Protein AF-A0A2M7RM07-F1 (afdb_monomer)

Radius of gyration: 20.39 Å; Cα contacts (8 Å, |Δi|>4): 46; chains: 1; bounding box: 45×27×73 Å

Nearest PDB structures (foldseek):
  5ffc-assembly1_A  TM=8.623E-01  e=5.004E+00  Synechocystis sp. PCC 6803
  5ffb-assembly1_A  TM=6.597E-01  e=2.688E+00  Synechocystis sp. PCC 6803
  4wpe-assembly1_A-2  TM=6.419E-01  e=7.266E+00  Saccharomyces cerevisiae S288C

Structure (mmCIF, N/CA/C/O backbone):
data_AF-A0A2M7RM07-F1
#
_entry.id   AF-A0A2M7RM07-F1
#
loop_
_atom_site.group_PDB
_atom_site.id
_atom_site.type_symbol
_atom_site.label_atom_id
_atom_site.label_alt_id
_atom_site.label_comp_id
_atom_site.label_asym_id
_atom_site.label_entity_id
_atom_site.label_seq_id
_atom_site.pdbx_PDB_ins_code
_atom_site.Cartn_x
_atom_site.Cartn_y
_atom_site.Cartn_z
_atom_site.occupancy
_atom_site.B_iso_or_equiv
_atom_site.auth_seq_id
_atom_site.auth_comp_id
_atom_site.auth_asym_id
_atom_site.auth_atom_id
_atom_site.pdbx_PDB_model_num
ATOM 1 N N . MET A 1 1 ? -2.361 8.460 44.966 1.00 47.41 1 MET A N 1
ATOM 2 C CA . MET A 1 1 ? -2.393 9.178 43.670 1.00 47.41 1 MET A CA 1
ATOM 3 C C . MET A 1 1 ? -3.423 8.513 42.771 1.00 47.41 1 MET A C 1
ATOM 5 O O . MET A 1 1 ? -3.280 7.325 42.515 1.00 47.41 1 MET A O 1
ATOM 9 N N . LYS A 1 2 ? -4.464 9.231 42.325 1.00 47.38 2 LYS A N 1
ATOM 10 C CA . LYS A 1 2 ? -5.355 8.727 41.267 1.00 47.38 2 LYS A CA 1
ATOM 11 C C . LYS A 1 2 ? -4.538 8.662 39.975 1.00 47.38 2 LYS A C 1
ATOM 13 O O . LYS A 1 2 ? -4.045 9.688 39.515 1.00 47.38 2 LYS A O 1
ATOM 18 N N . LYS A 1 3 ? -4.312 7.457 39.455 1.00 57.34 3 LYS A N 1
ATOM 19 C CA . LYS A 1 3 ? -3.594 7.232 38.198 1.00 57.34 3 LYS A CA 1
ATOM 20 C C . LYS A 1 3 ? -4.619 7.442 37.084 1.00 57.34 3 LYS A C 1
ATOM 22 O O . LYS A 1 3 ? -5.430 6.558 36.833 1.00 57.34 3 LYS A O 1
ATOM 27 N N . TYR A 1 4 ? -4.670 8.645 36.521 1.00 55.28 4 TYR A N 1
ATOM 28 C CA . TYR A 1 4 ? -5.520 8.903 35.361 1.00 55.28 4 TYR A CA 1
ATOM 29 C C . TYR A 1 4 ? -5.036 8.031 34.193 1.00 55.28 4 TYR A C 1
ATOM 31 O O . TYR A 1 4 ? -3.817 7.861 34.046 1.00 55.28 4 TYR A O 1
ATOM 39 N N . PRO A 1 5 ? -5.947 7.433 33.407 1.00 69.31 5 PRO A N 1
ATOM 40 C CA . PRO A 1 5 ? -5.554 6.659 32.239 1.00 69.31 5 PRO A CA 1
ATOM 41 C C . PRO A 1 5 ? -4.744 7.552 31.293 1.00 69.31 5 PRO A C 1
ATOM 43 O O . PRO A 1 5 ? -5.070 8.719 31.085 1.00 69.31 5 PRO A O 1
ATOM 46 N N . LYS A 1 6 ? -3.635 7.018 30.775 1.00 80.50 6 LYS A N 1
ATOM 47 C CA . LYS A 1 6 ? -2.773 7.740 29.839 1.00 80.50 6 LYS A CA 1
ATOM 48 C C . LYS A 1 6 ? -3.408 7.662 28.455 1.00 80.50 6 LYS A C 1
ATOM 50 O O . LYS A 1 6 ? -3.419 6.595 27.852 1.00 80.50 6 LYS A O 1
ATOM 55 N N . GLU A 1 7 ? -3.915 8.786 27.974 1.00 88.00 7 GLU A N 1
ATOM 56 C CA . GLU A 1 7 ? -4.466 8.913 26.628 1.00 88.00 7 GLU A CA 1
ATOM 57 C C . GLU A 1 7 ? -3.340 8.963 25.582 1.00 88.00 7 GLU A C 1
ATOM 59 O O . GLU A 1 7 ? -2.293 9.583 25.803 1.00 88.00 7 GLU A O 1
ATOM 64 N N . LYS A 1 8 ? -3.534 8.284 24.446 1.00 91.56 8 LYS A N 1
ATOM 65 C 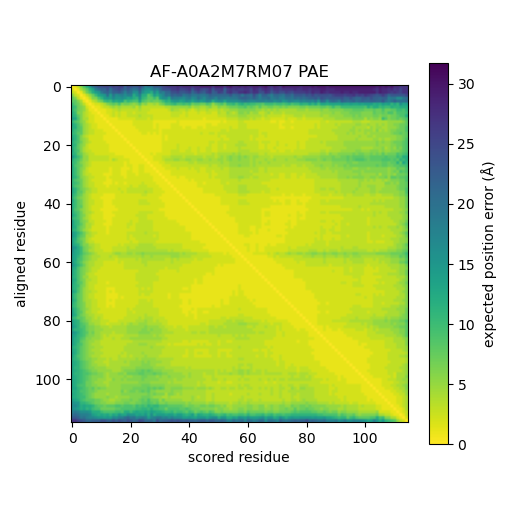CA . LYS A 1 8 ? -2.616 8.317 23.302 1.00 91.56 8 LYS A CA 1
ATOM 66 C C . LYS A 1 8 ? -3.408 8.587 22.029 1.00 91.56 8 LYS A C 1
ATOM 68 O O . LYS A 1 8 ? -4.227 7.771 21.625 1.00 91.56 8 LYS A O 1
ATOM 73 N N . ILE A 1 9 ? -3.110 9.713 21.390 1.00 93.81 9 ILE A N 1
ATOM 74 C CA . ILE A 1 9 ? -3.762 10.155 20.155 1.00 93.81 9 ILE A CA 1
ATOM 75 C C . ILE A 1 9 ? -2.922 9.690 18.962 1.00 93.81 9 ILE A C 1
ATOM 77 O O . ILE A 1 9 ? -1.731 9.995 18.887 1.00 93.81 9 ILE A O 1
ATOM 81 N N . TYR A 1 10 ? -3.539 8.945 18.042 1.00 93.88 10 TYR A N 1
ATOM 82 C CA . TYR A 1 10 ? -2.860 8.370 16.873 1.00 93.88 10 TYR A CA 1
ATOM 83 C C . TYR A 1 10 ? -3.153 9.108 15.563 1.00 93.88 10 TYR A C 1
ATOM 85 O O . TYR A 1 10 ? -2.240 9.290 14.767 1.00 93.88 10 TYR A O 1
ATOM 93 N N . ASN A 1 11 ? -4.402 9.532 15.335 1.00 94.56 11 ASN A N 1
ATOM 94 C CA . ASN A 1 11 ? -4.840 10.213 14.107 1.00 94.56 11 ASN A CA 1
ATOM 95 C C . ASN A 1 11 ? -4.410 9.504 12.808 1.00 94.56 11 ASN A C 1
ATOM 97 O O . ASN A 1 11 ? -3.881 10.138 11.891 1.00 94.56 11 ASN A O 1
ATOM 101 N N . LYS A 1 12 ? -4.647 8.189 12.731 1.00 96.00 12 LYS A N 1
ATOM 102 C CA . LYS A 1 12 ? -4.296 7.367 11.570 1.00 96.00 12 LYS A CA 1
ATOM 103 C C . LYS A 1 12 ? -5.455 6.500 11.103 1.00 96.00 12 LYS A C 1
ATOM 105 O O . LYS A 1 12 ? -6.331 6.152 11.890 1.00 96.00 12 LYS A O 1
ATOM 110 N N . LEU A 1 13 ? -5.431 6.157 9.819 1.00 98.38 13 LEU A N 1
ATOM 111 C CA . LEU A 1 13 ? -6.338 5.170 9.250 1.00 98.38 13 LEU A CA 1
ATOM 112 C C . LEU A 1 13 ? -5.954 3.782 9.775 1.00 98.38 13 LEU A C 1
ATOM 114 O O . LEU A 1 13 ? -4.771 3.445 9.836 1.00 98.38 13 LEU A O 1
ATOM 118 N N . VAL A 1 14 ? -6.947 2.987 10.150 1.00 97.81 14 VAL A N 1
ATOM 119 C CA . VAL A 1 14 ? -6.780 1.601 10.595 1.00 97.81 14 VAL A CA 1
ATOM 120 C C . VAL A 1 14 ? -7.724 0.705 9.800 1.00 97.81 14 VAL A C 1
ATOM 122 O O . VAL A 1 14 ? -8.706 1.196 9.251 1.00 97.81 14 VAL A O 1
ATOM 125 N N . ARG A 1 15 ? -7.421 -0.596 9.728 1.00 97.50 15 ARG A N 1
ATOM 126 C CA . ARG A 1 15 ? -8.345 -1.590 9.163 1.00 97.50 15 ARG A CA 1
ATOM 127 C C . ARG A 1 15 ? -9.596 -1.688 10.039 1.00 97.50 15 ARG A C 1
ATOM 129 O O . ARG A 1 15 ? -9.504 -1.513 11.254 1.00 97.50 15 ARG A O 1
ATOM 136 N N . ASP A 1 16 ? -10.715 -2.060 9.431 1.00 97.75 16 ASP A N 1
ATOM 137 C CA . ASP A 1 16 ? -12.044 -2.036 10.057 1.00 97.75 16 ASP A CA 1
ATOM 138 C C . ASP A 1 16 ? -12.122 -2.773 11.388 1.00 97.75 16 ASP A C 1
ATOM 140 O O . ASP A 1 16 ? -12.825 -2.323 12.275 1.00 97.75 16 ASP A O 1
ATOM 144 N N . ARG A 1 17 ? -11.369 -3.874 11.533 1.00 98.06 17 ARG A N 1
ATOM 145 C CA . ARG A 1 17 ? -11.390 -4.732 12.728 1.00 98.06 17 ARG A CA 1
ATOM 146 C C . ARG A 1 17 ? -10.437 -4.308 13.851 1.00 98.06 17 ARG A C 1
ATOM 148 O O . ARG A 1 17 ? -10.343 -4.985 14.873 1.00 98.06 17 ARG A O 1
ATOM 155 N N . ILE A 1 18 ? -9.633 -3.267 13.636 1.00 97.50 18 ILE A N 1
ATOM 156 C CA . ILE A 1 18 ? -8.638 -2.815 14.618 1.00 97.50 18 ILE A CA 1
ATOM 157 C C . ILE A 1 18 ? -9.291 -2.231 15.880 1.00 97.50 18 ILE A C 1
ATOM 159 O O . ILE A 1 18 ? -8.804 -2.560 16.961 1.00 97.50 18 ILE A O 1
ATOM 163 N N . PRO A 1 19 ? -10.363 -1.419 15.805 1.00 97.69 19 PRO A N 1
ATOM 164 C CA . PRO A 1 19 ? -11.065 -0.946 16.997 1.00 97.69 19 PRO A CA 1
ATOM 165 C C . PRO A 1 19 ? -11.538 -2.091 17.903 1.00 97.69 19 PRO A C 1
ATOM 167 O O . PRO A 1 19 ? -11.262 -2.064 19.097 1.00 97.69 19 PRO A O 1
ATOM 170 N N . GLU A 1 20 ? -12.141 -3.142 17.346 1.00 98.12 20 GLU A N 1
ATOM 171 C CA . GLU A 1 20 ? -12.636 -4.292 18.112 1.00 98.12 20 GLU A CA 1
ATOM 172 C C . GLU A 1 20 ? -11.494 -5.086 18.749 1.00 98.12 20 GLU A C 1
ATOM 174 O O . GLU A 1 20 ? -11.632 -5.580 19.865 1.00 98.12 20 GLU A O 1
ATOM 179 N N . ILE A 1 21 ? -10.357 -5.213 18.058 1.00 98.00 21 ILE A N 1
ATOM 180 C CA . ILE A 1 21 ? -9.160 -5.855 18.618 1.00 98.00 21 ILE A CA 1
ATOM 181 C C . ILE A 1 21 ? -8.623 -5.037 19.805 1.00 98.00 21 ILE A C 1
ATOM 183 O O . ILE A 1 21 ? -8.304 -5.611 20.842 1.00 98.00 21 ILE A O 1
ATOM 187 N N . ILE A 1 22 ? -8.577 -3.704 19.692 1.00 95.94 22 ILE A N 1
ATOM 188 C CA . ILE A 1 22 ? -8.161 -2.811 20.789 1.00 95.94 22 ILE A CA 1
ATOM 189 C C . ILE A 1 22 ? -9.107 -2.953 21.995 1.00 95.94 22 ILE A C 1
ATOM 191 O O . ILE A 1 22 ? -8.650 -3.031 23.137 1.00 95.94 22 ILE A O 1
ATOM 195 N N . GLU A 1 23 ? -10.415 -3.029 21.749 1.00 96.69 23 GLU A N 1
ATOM 196 C CA . GLU A 1 23 ? -11.426 -3.200 22.798 1.00 96.69 23 GLU A CA 1
ATOM 197 C C . GLU A 1 23 ? -11.347 -4.563 23.494 1.00 96.69 23 GLU A C 1
ATOM 199 O O . GLU A 1 23 ? -11.541 -4.643 24.710 1.00 96.69 23 GLU A O 1
ATOM 204 N N . GLN A 1 24 ? -10.997 -5.626 22.765 1.00 97.19 24 GLN A N 1
ATOM 205 C CA . GLN A 1 24 ? -10.754 -6.955 23.340 1.00 97.19 24 GLN A CA 1
ATOM 206 C C . GLN A 1 24 ? -9.577 -6.969 24.323 1.00 97.19 24 GLN A C 1
ATOM 208 O O . GLN A 1 24 ? -9.616 -7.711 25.305 1.00 97.19 24 GLN A O 1
ATOM 213 N N . ASP A 1 25 ? -8.590 -6.095 24.125 1.00 95.56 25 ASP A N 1
ATOM 214 C CA . ASP A 1 25 ? -7.469 -5.896 25.049 1.00 95.56 25 ASP A CA 1
ATOM 215 C C . ASP A 1 25 ? -7.836 -5.008 26.261 1.00 95.56 25 ASP A C 1
ATOM 217 O O . ASP A 1 25 ? -6.979 -4.645 27.073 1.00 95.56 25 ASP A O 1
ATOM 221 N N . GLY A 1 26 ? -9.117 -4.648 26.414 1.00 95.00 26 GLY A N 1
ATOM 222 C CA . GLY A 1 26 ? -9.623 -3.819 27.508 1.00 95.00 26 GLY A CA 1
ATOM 223 C C . GLY A 1 26 ? -9.284 -2.332 27.367 1.00 95.00 26 GLY A C 1
ATOM 224 O O . GLY A 1 26 ? -9.356 -1.591 28.352 1.00 95.00 26 GLY A O 1
ATOM 225 N N . ILE A 1 27 ? -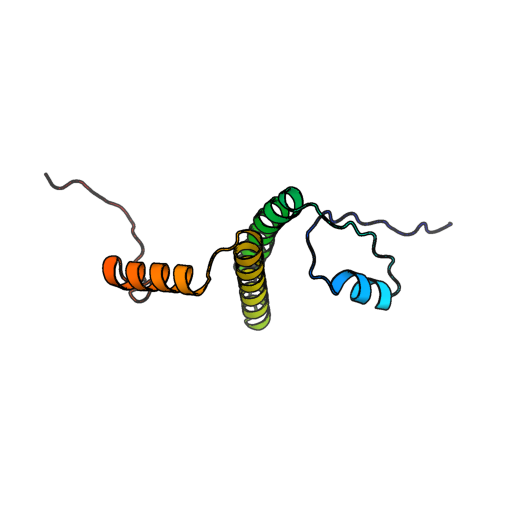8.895 -1.889 26.167 1.00 94.69 27 ILE A N 1
ATOM 226 C CA . ILE A 1 27 ? -8.581 -0.494 25.849 1.00 94.69 27 ILE A CA 1
ATOM 227 C C . ILE A 1 27 ? -9.773 0.126 25.113 1.00 94.69 27 ILE A C 1
ATOM 229 O O . ILE A 1 27 ? -10.327 -0.466 24.200 1.00 94.69 27 ILE A O 1
ATOM 233 N N . ILE A 1 28 ? -10.164 1.346 25.479 1.00 94.81 28 ILE A N 1
ATOM 234 C CA . ILE A 1 28 ? -11.240 2.061 24.779 1.00 94.81 28 ILE A CA 1
ATOM 235 C C . ILE A 1 28 ? -10.701 2.603 23.449 1.00 94.81 28 ILE A C 1
ATOM 237 O O . ILE A 1 28 ? -9.727 3.361 23.448 1.00 94.81 28 ILE A O 1
ATOM 241 N N . ALA A 1 29 ? -11.340 2.242 22.333 1.00 96.31 29 ALA A N 1
ATOM 242 C CA . ALA A 1 29 ? -11.029 2.770 21.010 1.00 96.31 29 ALA A CA 1
ATOM 243 C C . ALA A 1 29 ? -11.954 3.949 20.661 1.00 96.31 29 ALA A C 1
ATOM 245 O O . ALA A 1 29 ? -13.165 3.792 20.536 1.00 96.31 29 ALA A O 1
ATOM 246 N N . GLU A 1 30 ? -11.390 5.141 20.465 1.00 96.75 30 GLU A N 1
ATOM 247 C CA . GLU A 1 30 ? -12.128 6.283 19.913 1.00 96.75 30 GLU A CA 1
ATOM 248 C C . GLU A 1 30 ? -11.951 6.325 18.391 1.00 96.75 30 GLU A C 1
ATOM 250 O O . GLU A 1 30 ? -10.825 6.367 17.887 1.00 96.75 30 GLU A O 1
ATOM 255 N N . THR A 1 31 ? -13.060 6.294 17.648 1.00 97.62 31 THR A N 1
ATOM 256 C CA . THR A 1 31 ? -13.052 6.218 16.181 1.00 97.62 31 THR A CA 1
ATOM 257 C C . THR A 1 31 ? -14.022 7.214 15.553 1.00 97.62 31 THR A C 1
ATOM 259 O O . THR A 1 31 ? -14.978 7.674 16.177 1.00 97.62 31 THR A O 1
ATOM 262 N N . LYS A 1 32 ? -13.778 7.547 14.282 1.00 97.75 32 LYS A N 1
ATOM 263 C CA . LYS A 1 32 ? -14.734 8.248 13.421 1.00 97.75 32 LYS A CA 1
ATOM 264 C C . LYS A 1 32 ? -14.734 7.624 12.032 1.00 97.75 32 LYS A C 1
ATOM 266 O O . LYS A 1 32 ? -13.685 7.203 11.548 1.00 97.75 32 LYS A O 1
ATOM 271 N N . ILE A 1 33 ? -15.890 7.632 11.378 1.00 98.12 33 ILE A N 1
ATOM 272 C CA . ILE A 1 33 ? -15.992 7.293 9.958 1.00 98.12 33 ILE A CA 1
ATOM 273 C C . ILE A 1 33 ? -15.607 8.527 9.139 1.00 98.12 33 ILE A C 1
ATOM 275 O O . ILE A 1 33 ? -16.047 9.639 9.436 1.00 98.12 33 ILE A O 1
ATOM 279 N N . LEU A 1 34 ? -14.738 8.336 8.148 1.00 98.25 34 LEU A N 1
ATOM 280 C CA . LEU A 1 34 ? -14.248 9.403 7.279 1.00 98.25 34 LEU A CA 1
ATOM 281 C C . LEU A 1 34 ? -15.207 9.627 6.107 1.00 98.25 34 LEU A C 1
ATOM 283 O O . LEU A 1 34 ? -15.789 8.679 5.587 1.00 98.25 34 LEU A O 1
ATOM 287 N N . SER A 1 35 ? -15.325 10.874 5.654 1.00 98.12 35 SER A N 1
ATOM 288 C CA . SER A 1 35 ? -15.872 11.161 4.321 1.00 98.12 35 SER A CA 1
ATOM 289 C C . SER A 1 35 ? -14.944 10.630 3.218 1.00 98.12 35 SER A C 1
ATOM 291 O O . SER A 1 35 ? -13.757 10.410 3.462 1.00 98.12 35 SER A O 1
ATOM 293 N N . ASN A 1 36 ? -15.441 10.481 1.988 1.00 96.38 36 ASN A N 1
ATOM 294 C CA . ASN A 1 36 ? -14.651 9.976 0.855 1.00 96.38 36 ASN A CA 1
ATOM 295 C C . ASN A 1 36 ? -13.355 10.783 0.631 1.00 96.38 36 ASN A C 1
ATOM 297 O O . ASN A 1 36 ? -12.279 10.210 0.454 1.00 96.38 36 ASN A O 1
ATOM 301 N N . ASP A 1 37 ? -13.419 12.116 0.717 1.00 96.94 37 ASP A N 1
ATOM 302 C CA . ASP A 1 37 ? -12.244 12.984 0.555 1.00 96.94 37 ASP A CA 1
ATOM 303 C C . ASP A 1 37 ? -11.231 12.820 1.700 1.00 96.94 37 ASP A C 1
ATOM 305 O O . ASP A 1 37 ? -10.017 12.735 1.470 1.00 96.94 37 ASP A O 1
ATOM 309 N N . GLU A 1 38 ? -11.713 12.740 2.946 1.00 98.06 38 GLU A N 1
ATOM 310 C CA . GLU A 1 38 ? -10.864 12.457 4.106 1.00 98.06 38 GLU A CA 1
ATOM 311 C C . GLU A 1 38 ? -10.234 11.064 4.009 1.00 98.06 38 GLU A C 1
ATOM 313 O O . GLU A 1 38 ? -9.061 10.899 4.358 1.00 98.06 38 GLU A O 1
ATOM 318 N N . PHE A 1 39 ? -10.980 10.075 3.518 1.00 98.38 39 PHE A N 1
ATOM 319 C CA . PHE A 1 39 ? -10.526 8.702 3.350 1.00 98.38 39 PHE A CA 1
ATOM 320 C C . PHE A 1 39 ? -9.443 8.604 2.276 1.00 98.38 39 PHE A C 1
ATOM 322 O O . PHE A 1 39 ? -8.346 8.130 2.565 1.00 98.38 39 PHE A O 1
ATOM 329 N N . LEU A 1 40 ? -9.666 9.168 1.085 1.00 97.75 40 LEU A N 1
ATOM 330 C CA . LEU A 1 40 ? -8.664 9.235 0.015 1.00 97.75 40 LEU A CA 1
ATOM 331 C C . LEU A 1 40 ? -7.385 9.961 0.452 1.00 97.75 40 LEU A C 1
ATOM 333 O O . LEU A 1 40 ? -6.276 9.563 0.080 1.00 97.75 40 LEU A O 1
ATOM 337 N N . SER A 1 41 ? -7.520 11.037 1.231 1.00 97.75 41 SER A N 1
ATOM 338 C CA . SER A 1 41 ? -6.381 11.745 1.823 1.00 97.75 41 SER A CA 1
ATOM 339 C C . SER A 1 41 ? -5.650 10.871 2.847 1.00 97.75 41 SER A C 1
ATOM 341 O O . SER A 1 41 ? -4.418 10.820 2.865 1.00 97.75 41 SER A O 1
ATOM 343 N N . SER A 1 42 ? -6.397 10.128 3.662 1.00 98.25 42 SER A N 1
ATOM 344 C CA . SER A 1 42 ? -5.845 9.238 4.682 1.00 98.25 42 SER A CA 1
ATOM 345 C C . SER A 1 42 ? -5.169 8.004 4.084 1.00 98.25 42 SER A C 1
ATOM 347 O O . SER A 1 42 ? -4.093 7.657 4.554 1.00 98.25 42 SER A O 1
ATOM 349 N N . LEU A 1 43 ? -5.682 7.418 2.996 1.00 98.44 43 LEU A N 1
ATOM 350 C CA . LEU A 1 43 ? -5.012 6.348 2.239 1.00 98.44 43 LEU A CA 1
ATOM 351 C C . LEU A 1 43 ? -3.643 6.800 1.705 1.00 98.44 43 LEU A C 1
ATOM 353 O O . LEU A 1 43 ? -2.658 6.072 1.809 1.00 98.44 43 LEU A O 1
ATOM 357 N N . LYS A 1 44 ? -3.538 8.038 1.199 1.00 97.62 44 LYS A N 1
ATOM 358 C CA . LYS A 1 44 ? -2.252 8.617 0.759 1.00 97.62 44 LYS A CA 1
ATOM 359 C C . LYS A 1 44 ? -1.272 8.850 1.907 1.00 97.62 44 LYS A C 1
ATOM 361 O O . LYS A 1 44 ? -0.068 8.784 1.694 1.00 97.62 44 LYS A O 1
ATOM 366 N N . LYS A 1 45 ? -1.753 9.156 3.111 1.00 98.12 45 LYS A N 1
ATOM 367 C CA . LYS A 1 45 ? -0.885 9.218 4.298 1.00 98.12 45 LYS A CA 1
ATOM 368 C C . LYS A 1 45 ? -0.470 7.815 4.727 1.00 98.12 45 LYS A C 1
ATOM 370 O O . LYS A 1 45 ? 0.696 7.596 5.029 1.00 98.12 45 LYS A O 1
ATOM 375 N N . LYS A 1 46 ? -1.409 6.871 4.682 1.00 98.25 46 LYS A N 1
ATOM 376 C CA . LYS A 1 46 ? -1.203 5.486 5.088 1.00 98.25 46 LYS A CA 1
ATOM 377 C C . LYS A 1 46 ? -0.168 4.785 4.211 1.00 98.25 46 LYS A C 1
ATOM 379 O O . LYS A 1 46 ? 0.719 4.150 4.751 1.00 98.25 46 LYS A O 1
ATOM 384 N N . ILE A 1 47 ? -0.165 5.001 2.892 1.00 98.25 47 ILE A N 1
ATOM 385 C CA . ILE A 1 47 ? 0.876 4.418 2.021 1.00 98.25 47 ILE A CA 1
ATOM 386 C C . ILE A 1 47 ? 2.287 4.949 2.330 1.00 98.25 47 ILE A C 1
ATOM 388 O O . ILE A 1 47 ? 3.267 4.252 2.090 1.00 98.25 47 ILE A O 1
ATOM 392 N N . LEU A 1 48 ? 2.410 6.170 2.866 1.00 98.00 48 LEU A N 1
ATOM 393 C CA . LEU A 1 48 ? 3.696 6.709 3.319 1.00 98.00 48 LEU A CA 1
ATOM 394 C C . LEU A 1 48 ? 4.117 6.118 4.671 1.00 98.00 48 LEU A C 1
ATOM 396 O O . LEU A 1 48 ? 5.307 5.896 4.869 1.00 98.00 48 LEU A O 1
ATOM 400 N N . GLU A 1 49 ? 3.161 5.870 5.574 1.00 97.69 49 GLU A N 1
ATOM 401 C CA . GLU A 1 49 ? 3.375 5.138 6.834 1.00 97.69 49 GLU A CA 1
ATOM 402 C C . GLU A 1 49 ? 3.889 3.725 6.529 1.00 97.69 49 GLU A C 1
ATOM 404 O O . GLU A 1 49 ? 5.045 3.441 6.830 1.00 97.69 49 GLU A O 1
ATOM 409 N N . GLU A 1 50 ? 3.120 2.908 5.800 1.00 98.06 50 GLU A N 1
ATOM 410 C CA . GLU A 1 50 ? 3.501 1.510 5.530 1.00 98.06 50 GLU A CA 1
ATOM 411 C C . GLU A 1 50 ? 4.707 1.413 4.593 1.00 98.06 50 GLU A C 1
ATOM 413 O O . GLU A 1 50 ? 5.514 0.496 4.686 1.00 98.06 50 GLU A O 1
ATOM 418 N N . GLY A 1 51 ? 4.886 2.385 3.692 1.00 98.31 51 GLY A N 1
ATOM 419 C CA . GLY A 1 51 ? 6.089 2.475 2.868 1.00 98.31 51 GLY A CA 1
ATOM 420 C C . GLY A 1 51 ? 7.348 2.725 3.701 1.00 98.31 51 GLY A C 1
ATOM 421 O O . GLY A 1 51 ? 8.412 2.206 3.370 1.00 98.31 51 GLY A O 1
ATOM 422 N N . LYS A 1 52 ? 7.238 3.496 4.788 1.00 98.31 52 LYS A N 1
ATOM 423 C CA . LYS A 1 52 ? 8.334 3.690 5.737 1.00 98.31 52 LYS A CA 1
ATOM 424 C C . LYS A 1 52 ? 8.559 2.429 6.569 1.00 98.31 52 LYS A C 1
ATOM 426 O O . LYS A 1 52 ? 9.708 2.017 6.691 1.00 98.31 52 LYS A O 1
ATOM 431 N N . GLU A 1 53 ? 7.494 1.801 7.068 1.00 97.94 53 GLU A N 1
ATOM 432 C CA . GLU A 1 53 ? 7.591 0.530 7.800 1.00 97.94 53 GLU A CA 1
ATOM 433 C C . GLU A 1 53 ? 8.240 -0.555 6.922 1.00 97.94 53 GLU A C 1
ATOM 435 O O . GLU A 1 53 ? 9.162 -1.229 7.366 1.00 97.94 53 GLU A O 1
ATOM 440 N N . PHE A 1 54 ? 7.889 -0.639 5.634 1.00 98.38 54 PHE A N 1
ATOM 441 C CA . PHE A 1 54 ? 8.510 -1.557 4.672 1.00 98.38 54 PHE A CA 1
ATOM 442 C C . PHE A 1 54 ? 10.015 -1.313 4.483 1.00 98.38 54 PHE A C 1
ATOM 444 O O . PHE A 1 54 ? 10.777 -2.261 4.313 1.00 98.38 54 PHE A O 1
ATOM 451 N N . VAL A 1 55 ? 10.454 -0.050 4.488 1.00 98.25 55 VAL A N 1
ATOM 452 C CA . VAL A 1 55 ? 11.880 0.308 4.389 1.00 98.25 55 VAL A CA 1
ATOM 453 C C . VAL A 1 55 ? 12.637 -0.034 5.676 1.00 98.25 55 VAL A C 1
ATOM 455 O O . VAL A 1 55 ? 13.819 -0.368 5.611 1.00 98.25 55 VAL A O 1
ATOM 458 N N . GLU A 1 56 ? 11.980 0.075 6.831 1.00 98.06 56 GLU A N 1
ATOM 459 C CA . GLU A 1 56 ? 12.564 -0.194 8.151 1.00 98.06 56 GLU A CA 1
ATOM 460 C C . GLU A 1 56 ? 12.500 -1.681 8.547 1.00 98.06 56 GLU A C 1
ATOM 462 O O . GLU A 1 56 ? 13.278 -2.108 9.401 1.00 98.06 56 GLU A O 1
ATOM 467 N N . ALA A 1 57 ? 11.621 -2.470 7.922 1.00 97.94 57 ALA A N 1
ATOM 468 C CA . ALA A 1 57 ? 11.440 -3.892 8.186 1.00 97.94 57 ALA A CA 1
ATOM 469 C C . ALA A 1 57 ? 12.718 -4.696 7.898 1.00 97.94 57 ALA A C 1
ATOM 471 O O . ALA A 1 57 ? 13.281 -4.645 6.801 1.00 97.94 57 ALA A O 1
ATOM 472 N N . VAL A 1 58 ? 13.154 -5.478 8.888 1.00 96.94 58 VAL A N 1
ATOM 473 C CA . VAL A 1 58 ? 14.362 -6.315 8.789 1.00 96.94 58 VAL A CA 1
ATOM 474 C C . VAL A 1 58 ? 13.985 -7.779 8.615 1.00 96.94 58 VAL A C 1
ATOM 476 O O . VAL A 1 58 ? 14.563 -8.477 7.780 1.00 96.94 58 VAL A O 1
ATOM 479 N N . GLU A 1 59 ? 12.999 -8.245 9.379 1.00 98.12 59 GLU A N 1
ATOM 480 C CA . GLU A 1 59 ? 12.590 -9.643 9.364 1.00 98.12 59 GLU A CA 1
ATOM 481 C C . GLU A 1 59 ? 11.657 -9.931 8.183 1.00 98.12 59 GLU A C 1
ATOM 483 O O . GLU A 1 59 ? 10.756 -9.156 7.864 1.00 98.12 59 GLU A O 1
ATOM 488 N N . GLU A 1 60 ? 11.815 -11.096 7.549 1.00 98.00 60 GLU A N 1
ATOM 489 C CA . GLU A 1 60 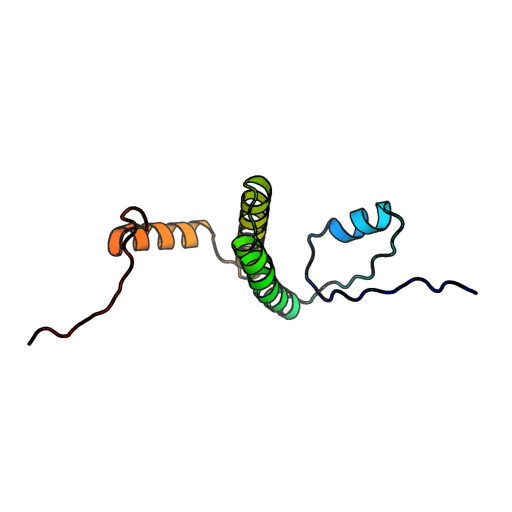? 11.026 -11.473 6.365 1.00 98.00 60 GLU A CA 1
ATOM 490 C C . GLU A 1 60 ? 9.511 -11.423 6.626 1.00 98.00 60 GLU A C 1
ATOM 492 O O . GLU A 1 60 ? 8.722 -11.096 5.736 1.00 98.00 60 GLU A O 1
ATOM 497 N N . ILE A 1 61 ? 9.096 -11.739 7.855 1.00 98.12 61 ILE A N 1
ATOM 498 C CA . ILE A 1 61 ? 7.691 -11.690 8.262 1.00 98.12 61 ILE A CA 1
ATOM 499 C C . ILE A 1 61 ? 7.144 -10.258 8.289 1.00 98.12 61 ILE A C 1
ATOM 501 O O . ILE A 1 61 ? 6.015 -10.037 7.855 1.00 98.12 61 ILE A O 1
ATOM 505 N N . GLU A 1 62 ? 7.949 -9.292 8.731 1.00 97.69 62 GLU A N 1
ATOM 506 C CA . GLU A 1 62 ? 7.591 -7.872 8.750 1.00 97.69 62 GLU A CA 1
ATOM 507 C C . GLU A 1 62 ? 7.5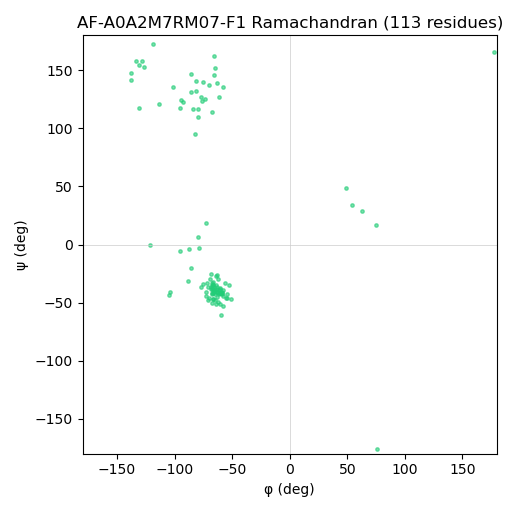32 -7.341 7.320 1.00 97.69 62 GLU A C 1
ATOM 509 O O . GLU A 1 62 ? 6.526 -6.769 6.920 1.00 97.69 62 GLU A O 1
ATOM 514 N N . VAL A 1 63 ? 8.534 -7.660 6.493 1.00 98.12 63 VAL A N 1
ATOM 515 C CA . VAL A 1 63 ? 8.551 -7.287 5.069 1.00 98.12 63 VAL A CA 1
ATOM 516 C C . VAL A 1 63 ? 7.284 -7.777 4.360 1.00 98.12 63 VAL A C 1
ATOM 518 O O . VAL A 1 63 ? 6.639 -7.020 3.635 1.00 98.12 63 VAL A O 1
ATOM 521 N N . LYS A 1 64 ? 6.884 -9.035 4.586 1.00 98.44 64 LYS A N 1
ATOM 522 C CA . LYS A 1 64 ? 5.651 -9.604 4.015 1.00 98.44 64 LYS A CA 1
ATOM 523 C C . LYS A 1 64 ? 4.392 -8.897 4.509 1.00 98.44 64 LYS A C 1
ATOM 525 O O . LYS A 1 64 ? 3.484 -8.683 3.706 1.00 98.44 64 LYS A O 1
ATOM 530 N N . LYS A 1 65 ? 4.332 -8.557 5.800 1.00 98.00 65 LYS A N 1
ATOM 531 C CA . LYS A 1 65 ? 3.220 -7.803 6.386 1.00 98.00 65 LYS A CA 1
ATOM 532 C C . LYS A 1 65 ? 3.094 -6.433 5.721 1.00 98.00 65 LYS A C 1
ATOM 534 O O . LYS A 1 65 ? 2.035 -6.140 5.177 1.00 98.00 65 LYS A O 1
ATOM 539 N N . GLU A 1 66 ? 4.181 -5.670 5.639 1.00 98.38 66 GLU A N 1
ATOM 540 C CA . GLU A 1 66 ? 4.131 -4.326 5.055 1.00 98.38 66 GLU A CA 1
ATOM 541 C C . GLU A 1 66 ? 3.842 -4.354 3.547 1.00 98.38 66 GLU A C 1
ATOM 543 O O . GLU A 1 66 ? 3.106 -3.514 3.031 1.00 98.38 66 GLU A O 1
ATOM 548 N N . MET A 1 67 ? 4.313 -5.375 2.819 1.00 98.31 67 MET A N 1
ATOM 549 C CA . MET A 1 67 ? 3.891 -5.596 1.430 1.00 98.31 67 MET A CA 1
ATOM 550 C C . MET A 1 67 ? 2.380 -5.834 1.310 1.00 98.31 67 MET A C 1
ATOM 552 O O . MET A 1 67 ? 1.758 -5.325 0.377 1.00 98.31 67 MET A O 1
ATOM 556 N N . ALA A 1 68 ? 1.789 -6.612 2.220 1.00 98.38 68 ALA A N 1
ATOM 557 C CA . ALA A 1 68 ? 0.354 -6.875 2.225 1.00 98.38 68 ALA A CA 1
ATOM 558 C C . ALA A 1 68 ? -0.456 -5.621 2.585 1.00 98.38 68 ALA A C 1
ATOM 560 O O . ALA A 1 68 ? -1.489 -5.374 1.965 1.00 98.38 68 ALA A O 1
ATOM 561 N N . ASP A 1 69 ? 0.024 -4.804 3.525 1.00 98.12 69 ASP A N 1
ATOM 562 C CA . ASP A 1 69 ? -0.613 -3.535 3.884 1.00 98.12 69 ASP A CA 1
ATOM 563 C C . ASP A 1 69 ? -0.534 -2.513 2.733 1.00 98.12 69 ASP A C 1
ATOM 565 O O . ASP A 1 69 ? -1.542 -1.895 2.386 1.00 98.12 69 ASP A O 1
ATOM 569 N N . ILE A 1 70 ? 0.603 -2.410 2.032 1.00 98.38 70 ILE A N 1
ATOM 570 C CA . ILE A 1 70 ? 0.716 -1.583 0.816 1.00 98.38 70 ILE A CA 1
ATOM 571 C C . ILE A 1 70 ? -0.253 -2.065 -0.272 1.00 98.38 70 ILE A C 1
ATOM 573 O O . ILE A 1 70 ? -0.882 -1.240 -0.938 1.00 98.38 70 ILE A O 1
ATOM 577 N N . LEU A 1 71 ? -0.391 -3.382 -0.464 1.00 98.06 71 LEU A N 1
ATOM 578 C CA . LEU A 1 71 ? -1.347 -3.931 -1.425 1.00 98.06 71 LEU A CA 1
ATOM 579 C C . LEU A 1 71 ? -2.784 -3.569 -1.047 1.00 98.06 71 LEU A C 1
ATOM 581 O O . LEU A 1 71 ? -3.487 -3.037 -1.899 1.00 98.06 71 LEU A O 1
ATOM 585 N N . GLU A 1 72 ? -3.198 -3.782 0.203 1.00 98.56 72 GLU A N 1
ATOM 586 C CA . GLU A 1 72 ? -4.534 -3.410 0.690 1.00 98.56 72 GLU A CA 1
ATOM 587 C C . GLU A 1 72 ? -4.864 -1.951 0.353 1.00 98.56 72 GLU A C 1
ATOM 589 O O . GLU A 1 72 ? -5.903 -1.662 -0.232 1.00 98.56 72 GLU A O 1
ATOM 594 N N . ILE A 1 73 ? -3.929 -1.035 0.616 1.00 98.31 73 ILE A N 1
ATOM 595 C CA . ILE A 1 73 ? -4.120 0.392 0.340 1.00 98.31 73 ILE A CA 1
ATOM 596 C C . ILE A 1 73 ? -4.330 0.657 -1.156 1.00 98.31 73 ILE A C 1
ATOM 598 O O . ILE A 1 73 ? -5.156 1.497 -1.517 1.00 98.31 73 ILE A O 1
ATOM 602 N N . LEU A 1 74 ? -3.606 -0.040 -2.040 1.00 97.50 74 LEU A N 1
ATOM 603 C CA . LEU A 1 74 ? -3.802 0.081 -3.488 1.00 97.50 74 LEU A CA 1
ATOM 604 C C . LEU A 1 74 ? -5.178 -0.438 -3.921 1.00 97.50 74 LEU A C 1
ATOM 606 O O . LEU A 1 74 ? -5.801 0.189 -4.778 1.00 97.50 74 LEU A O 1
ATOM 610 N N . TYR A 1 75 ? -5.658 -1.534 -3.324 1.00 98.06 75 TYR A N 1
ATOM 611 C CA . TYR A 1 75 ? -7.004 -2.058 -3.572 1.00 98.06 75 TYR A CA 1
ATOM 612 C C . TYR A 1 75 ? -8.076 -1.065 -3.109 1.00 98.06 75 TYR A C 1
ATOM 614 O O . TYR A 1 75 ? -8.912 -0.673 -3.921 1.00 98.06 75 TYR A O 1
ATOM 622 N N . SER A 1 76 ? -8.003 -0.570 -1.869 1.00 97.88 76 SER A N 1
ATOM 623 C CA . SER A 1 76 ? -8.974 0.403 -1.347 1.00 97.88 76 SER A CA 1
ATOM 624 C C . SER A 1 76 ? -8.980 1.701 -2.157 1.00 97.88 76 SER A C 1
ATOM 626 O O . SER A 1 76 ? -10.028 2.286 -2.414 1.00 97.88 76 SER A O 1
ATOM 628 N N . PHE A 1 77 ? -7.807 2.165 -2.601 1.00 96.88 77 PHE A N 1
ATOM 629 C CA . PHE A 1 77 ? -7.713 3.367 -3.427 1.00 96.88 77 PHE A CA 1
ATOM 630 C C . PHE A 1 77 ? -8.309 3.161 -4.822 1.00 96.88 77 PHE A C 1
ATOM 632 O O . PHE A 1 77 ? -8.893 4.091 -5.380 1.00 96.88 77 PHE A O 1
ATOM 639 N N . ALA A 1 78 ? -8.133 1.970 -5.397 1.00 96.88 78 ALA A N 1
ATOM 640 C CA . ALA A 1 78 ? -8.711 1.623 -6.684 1.00 96.88 78 ALA A CA 1
ATOM 641 C C . ALA A 1 78 ? -10.239 1.548 -6.594 1.00 96.88 78 ALA A C 1
ATOM 643 O O . ALA A 1 78 ? -10.915 2.176 -7.405 1.00 96.88 78 ALA A O 1
ATOM 644 N N . GLU A 1 79 ? -10.770 0.880 -5.570 1.00 96.94 79 GLU A N 1
ATOM 645 C CA . GLU A 1 79 ? -12.207 0.784 -5.305 1.00 96.94 79 GLU A CA 1
ATOM 646 C C . GLU A 1 79 ? -12.850 2.167 -5.136 1.00 96.94 79 GLU A C 1
ATOM 648 O O . GLU A 1 79 ? -13.763 2.514 -5.884 1.00 96.94 79 GLU A O 1
ATOM 653 N N . GLU A 1 80 ? -12.302 3.009 -4.256 1.00 96.94 80 GLU A N 1
ATOM 654 C CA . GLU A 1 80 ? -12.835 4.353 -3.985 1.00 96.94 80 GLU A CA 1
ATOM 655 C C . GLU A 1 80 ? -12.785 5.278 -5.218 1.00 96.94 80 GLU A C 1
ATOM 657 O O . GLU A 1 80 ? -13.566 6.219 -5.351 1.00 96.94 80 GLU A O 1
ATOM 662 N N . ARG A 1 81 ? -11.860 5.028 -6.154 1.00 95.38 81 ARG A N 1
ATOM 663 C CA . ARG A 1 81 ? -11.731 5.791 -7.409 1.00 95.38 81 ARG A CA 1
ATOM 664 C 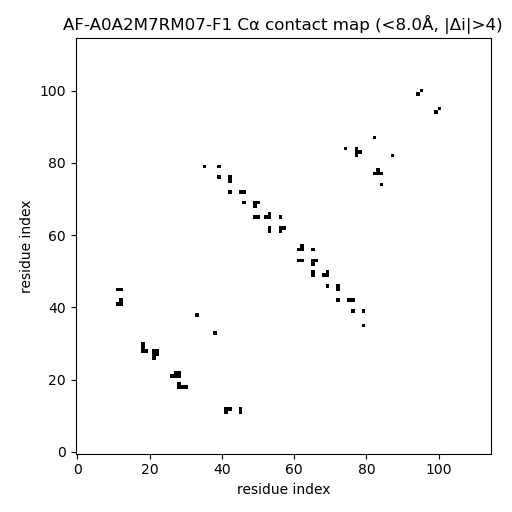C . ARG A 1 81 ? -12.452 5.153 -8.596 1.00 95.38 81 ARG A C 1
ATOM 666 O O . ARG A 1 81 ? -12.435 5.752 -9.671 1.00 95.38 81 ARG A O 1
ATOM 673 N N . GLY A 1 82 ? -13.022 3.958 -8.443 1.00 96.31 82 GLY A N 1
ATOM 674 C CA . GLY A 1 82 ? -13.558 3.175 -9.558 1.00 96.31 82 GLY A CA 1
ATOM 675 C C . GLY A 1 82 ? -12.497 2.765 -10.591 1.00 96.31 82 GLY A C 1
ATOM 676 O O . GLY A 1 82 ? -12.803 2.647 -11.775 1.00 96.31 82 GLY A O 1
ATOM 677 N N . ILE A 1 83 ? -11.242 2.595 -10.170 1.00 96.94 83 ILE A N 1
ATOM 678 C CA . ILE A 1 83 ? -10.135 2.154 -11.027 1.00 96.94 83 ILE A CA 1
ATOM 679 C C . ILE A 1 83 ? -10.117 0.625 -11.075 1.00 96.94 83 ILE A C 1
ATOM 681 O O . ILE A 1 83 ? -10.118 -0.040 -10.041 1.00 96.94 83 ILE A O 1
ATOM 685 N N . SER A 1 84 ? -10.024 0.057 -12.277 1.00 96.75 84 SER A N 1
ATOM 686 C CA . SER A 1 84 ? -9.839 -1.385 -12.443 1.00 96.75 84 SER A CA 1
ATOM 687 C C . SER A 1 84 ? -8.392 -1.792 -12.167 1.00 96.75 84 SER A C 1
ATOM 689 O O . SER A 1 84 ? -7.455 -1.288 -12.790 1.00 96.75 84 SER A O 1
ATOM 691 N N . LEU A 1 85 ? -8.185 -2.763 -11.277 1.00 95.25 85 LEU A N 1
ATOM 692 C CA . LEU A 1 85 ? -6.848 -3.316 -11.047 1.00 95.25 85 LEU A CA 1
ATOM 693 C C . LEU A 1 85 ? -6.326 -4.125 -12.241 1.00 95.25 85 LEU A C 1
ATOM 695 O O . LEU A 1 85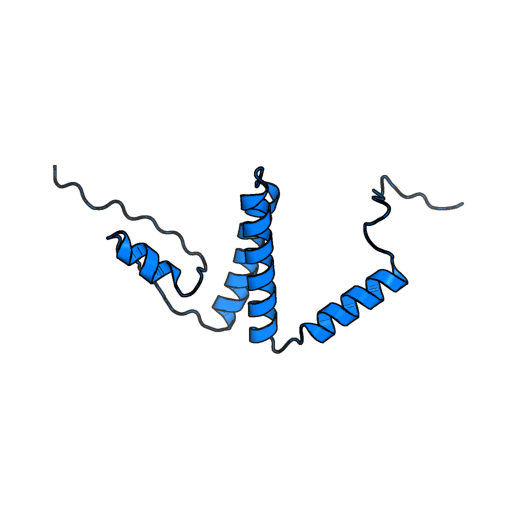 ? -5.113 -4.166 -12.450 1.00 95.25 85 LEU A O 1
ATOM 699 N N . ASP A 1 86 ? -7.207 -4.680 -13.076 1.00 96.56 86 ASP A N 1
ATOM 700 C CA . ASP A 1 86 ? -6.807 -5.323 -14.334 1.00 96.56 86 ASP A CA 1
ATOM 701 C C . ASP A 1 86 ? -6.246 -4.302 -15.333 1.00 96.56 86 ASP A C 1
ATOM 703 O O . ASP A 1 86 ? -5.300 -4.592 -16.074 1.00 96.56 86 ASP A O 1
ATOM 707 N N . GLU A 1 87 ? -6.789 -3.082 -15.334 1.00 96.94 87 GLU A N 1
ATOM 708 C CA . GLU A 1 87 ? -6.258 -1.973 -16.128 1.00 96.94 87 GLU A CA 1
ATOM 709 C C . GLU A 1 87 ? -4.873 -1.556 -15.616 1.00 96.94 87 GLU A C 1
ATOM 711 O O . GLU A 1 87 ? -3.923 -1.462 -16.398 1.00 96.94 87 GLU A O 1
ATOM 716 N N . VAL A 1 88 ? -4.713 -1.397 -14.298 1.00 97.81 88 VAL A N 1
ATOM 717 C CA . VAL A 1 88 ? -3.413 -1.090 -13.673 1.00 97.81 88 VAL A CA 1
ATOM 718 C C . VAL A 1 88 ? -2.375 -2.174 -13.989 1.00 97.81 88 VAL A C 1
ATOM 720 O O . VAL A 1 88 ? -1.230 -1.867 -14.335 1.00 97.81 88 VAL A O 1
ATOM 723 N N . GLU A 1 89 ? -2.767 -3.446 -13.927 1.00 97.88 89 GLU A N 1
ATOM 724 C CA . GLU A 1 89 ? -1.908 -4.579 -14.268 1.00 97.88 89 GLU A CA 1
ATOM 725 C C . GLU A 1 89 ? -1.529 -4.587 -15.756 1.00 97.88 89 GLU A C 1
ATOM 727 O O . GLU A 1 89 ? -0.377 -4.866 -16.107 1.00 97.88 89 GLU A O 1
ATOM 732 N N . SER A 1 90 ? -2.461 -4.224 -16.637 1.00 98.25 90 SER A N 1
ATOM 733 C CA . SER A 1 90 ? -2.203 -4.082 -18.073 1.00 98.25 90 SER A CA 1
ATOM 734 C C . SER A 1 90 ? -1.184 -2.972 -18.347 1.00 98.25 90 SER A C 1
ATOM 736 O O . SER A 1 90 ? -0.193 -3.208 -19.040 1.00 98.25 90 SER A O 1
ATOM 738 N N . ILE A 1 91 ? -1.331 -1.809 -17.701 1.00 98.31 91 ILE A N 1
ATOM 739 C CA . ILE A 1 91 ? -0.356 -0.707 -17.768 1.00 98.31 91 ILE A CA 1
ATOM 740 C C . ILE A 1 91 ? 1.016 -1.162 -17.245 1.00 98.31 91 ILE A C 1
ATOM 742 O O . ILE A 1 91 ? 2.057 -0.842 -17.830 1.00 98.31 91 ILE A O 1
ATOM 746 N N . ARG A 1 92 ? 1.061 -1.934 -16.150 1.00 98.19 92 ARG A N 1
ATOM 747 C CA . ARG A 1 92 ? 2.313 -2.478 -15.597 1.00 98.19 92 ARG A CA 1
ATOM 748 C C . ARG A 1 92 ? 3.004 -3.427 -16.582 1.00 98.19 92 ARG A C 1
ATOM 750 O O . ARG A 1 92 ? 4.230 -3.365 -16.713 1.00 98.19 92 ARG A O 1
ATOM 757 N N . LYS A 1 93 ? 2.251 -4.296 -17.266 1.00 98.50 93 LYS A N 1
ATOM 758 C CA . LYS A 1 93 ? 2.768 -5.208 -18.305 1.00 98.50 93 LYS A CA 1
ATOM 759 C C . LYS A 1 93 ? 3.290 -4.440 -19.517 1.00 98.50 93 LYS A C 1
ATOM 761 O O . LYS A 1 93 ? 4.438 -4.653 -19.896 1.00 98.50 93 LYS A O 1
ATOM 766 N N . GLU A 1 94 ? 2.527 -3.479 -20.031 1.00 98.62 94 GLU A N 1
ATOM 767 C CA . GLU A 1 94 ? 2.937 -2.631 -21.156 1.00 98.62 94 GLU A CA 1
ATOM 768 C C . GLU A 1 94 ? 4.237 -1.869 -20.844 1.00 98.62 94 GLU A C 1
ATOM 770 O O . GLU A 1 94 ? 5.173 -1.834 -21.645 1.00 98.62 94 GLU A O 1
ATOM 775 N N . ARG A 1 95 ? 4.353 -1.291 -19.640 1.00 98.38 95 ARG A N 1
ATOM 776 C CA . ARG A 1 95 ? 5.591 -0.626 -19.201 1.00 98.38 95 ARG A CA 1
ATOM 777 C C . ARG A 1 95 ? 6.757 -1.598 -19.099 1.00 98.38 95 ARG A C 1
ATOM 779 O O . ARG A 1 95 ? 7.874 -1.210 -19.426 1.00 98.38 95 ARG A O 1
ATOM 786 N N . ALA A 1 96 ? 6.511 -2.830 -18.664 1.00 98.25 96 ALA A N 1
ATOM 787 C CA . ALA A 1 96 ? 7.543 -3.851 -18.594 1.00 98.25 96 ALA A CA 1
ATOM 788 C C . ALA A 1 96 ? 8.050 -4.286 -19.976 1.00 98.25 96 ALA A C 1
ATOM 790 O O . ALA A 1 96 ? 9.236 -4.569 -20.114 1.00 98.25 96 ALA A O 1
ATOM 791 N N . GLU A 1 97 ? 7.180 -4.317 -20.984 1.00 98.38 97 GLU A N 1
ATOM 792 C CA . GLU A 1 97 ? 7.556 -4.585 -22.376 1.00 98.38 97 GLU A CA 1
ATOM 793 C C . GLU A 1 97 ? 8.327 -3.407 -22.980 1.00 98.38 97 GLU A C 1
ATOM 795 O O . GLU A 1 97 ? 9.400 -3.592 -23.547 1.00 98.38 97 GLU A O 1
ATOM 800 N N . LYS A 1 98 ? 7.823 -2.178 -22.805 1.00 98.44 98 LYS A N 1
ATOM 801 C CA . LYS A 1 98 ? 8.410 -0.970 -23.410 1.00 98.44 98 LYS A CA 1
ATOM 802 C C . LYS A 1 98 ? 9.689 -0.486 -22.727 1.00 98.44 98 LYS A C 1
ATOM 804 O O . LYS A 1 98 ? 10.538 0.109 -23.382 1.00 98.44 98 LYS A O 1
ATOM 809 N N . ARG A 1 99 ? 9.800 -0.647 -21.405 1.00 97.94 99 ARG A N 1
ATOM 810 C CA . ARG A 1 99 ? 10.875 -0.057 -20.576 1.00 97.94 99 ARG A CA 1
ATOM 811 C C . ARG A 1 99 ? 11.692 -1.098 -19.814 1.00 97.94 99 ARG A C 1
ATOM 813 O O . ARG A 1 99 ? 12.611 -0.731 -19.088 1.00 97.94 99 ARG A O 1
ATOM 820 N N . GLY A 1 100 ? 11.365 -2.379 -19.961 1.00 97.81 100 GLY A N 1
ATOM 821 C CA . GLY A 1 100 ? 11.968 -3.447 -19.179 1.00 97.81 100 GLY A CA 1
ATOM 822 C C . GLY A 1 100 ? 11.441 -3.516 -17.743 1.00 97.81 100 GLY A C 1
ATOM 823 O O . GLY A 1 100 ? 10.528 -2.805 -17.320 1.00 97.81 100 GLY A O 1
ATOM 824 N N . ARG A 1 101 ? 12.034 -4.426 -16.972 1.00 97.44 101 ARG A N 1
ATOM 825 C CA . ARG A 1 101 ? 11.750 -4.652 -15.548 1.00 97.44 101 ARG A CA 1
ATOM 826 C C . ARG A 1 101 ? 13.018 -4.394 -14.740 1.00 97.44 101 ARG A C 1
ATOM 828 O O . ARG A 1 101 ? 14.108 -4.342 -15.295 1.00 97.44 101 ARG A O 1
ATOM 835 N N . PHE A 1 102 ? 12.911 -4.398 -13.418 1.00 97.31 102 PHE A N 1
ATOM 836 C CA . PHE A 1 102 ? 14.074 -4.336 -12.523 1.00 97.31 102 PHE A CA 1
ATOM 837 C C . PHE A 1 102 ? 14.899 -5.645 -12.458 1.00 97.31 102 PHE A C 1
ATOM 839 O O . PHE A 1 102 ? 15.659 -5.847 -11.517 1.00 97.31 102 PHE A O 1
ATOM 846 N N . LYS A 1 103 ? 14.763 -6.552 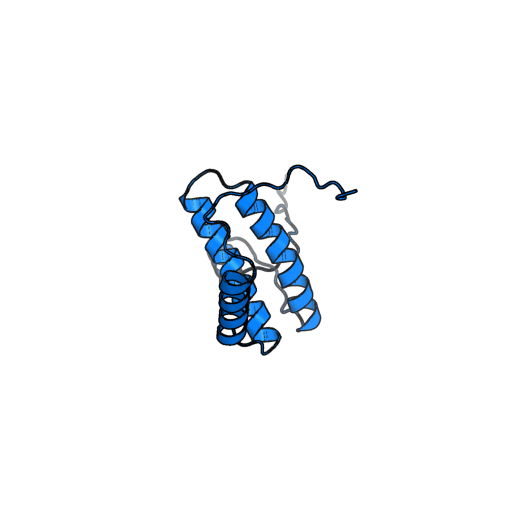-13.442 1.00 97.12 103 LYS A N 1
ATOM 847 C CA . LYS A 1 103 ? 15.442 -7.864 -13.458 1.00 97.12 103 LYS A CA 1
ATOM 848 C C . LYS A 1 103 ? 16.960 -7.742 -13.601 1.00 97.12 103 LYS A C 1
ATOM 850 O O . LYS A 1 103 ? 17.685 -8.441 -12.905 1.00 97.12 103 LYS A O 1
ATOM 855 N N . GLU A 1 104 ? 17.412 -6.807 -14.431 1.00 97.56 104 GLU A N 1
ATOM 856 C CA . GLU A 1 104 ? 18.836 -6.575 -14.707 1.00 97.56 104 GLU A CA 1
ATOM 857 C C . GLU A 1 104 ? 19.552 -5.779 -13.601 1.00 97.56 104 GLU A C 1
ATOM 859 O O . GLU A 1 104 ? 20.752 -5.549 -13.690 1.00 97.56 104 GLU A O 1
ATOM 864 N N . ARG A 1 105 ? 18.831 -5.333 -12.555 1.00 97.50 105 ARG A N 1
ATOM 865 C CA . ARG A 1 105 ? 19.393 -4.597 -11.400 1.00 97.50 105 ARG A CA 1
ATOM 866 C C . ARG A 1 105 ? 20.214 -3.356 -11.792 1.00 97.50 105 ARG A C 1
ATOM 868 O O . ARG A 1 105 ? 21.198 -3.015 -11.143 1.00 97.50 105 ARG A O 1
ATOM 875 N N . ILE A 1 106 ? 19.805 -2.677 -12.863 1.00 97.88 106 ILE A N 1
ATOM 876 C CA . ILE A 1 106 ? 20.505 -1.501 -13.389 1.00 97.88 106 ILE A CA 1
ATOM 877 C C . ILE A 1 106 ? 20.270 -0.300 -12.466 1.00 97.88 106 ILE A C 1
ATOM 879 O O . ILE A 1 106 ? 19.126 0.092 -12.233 1.00 97.88 106 ILE A O 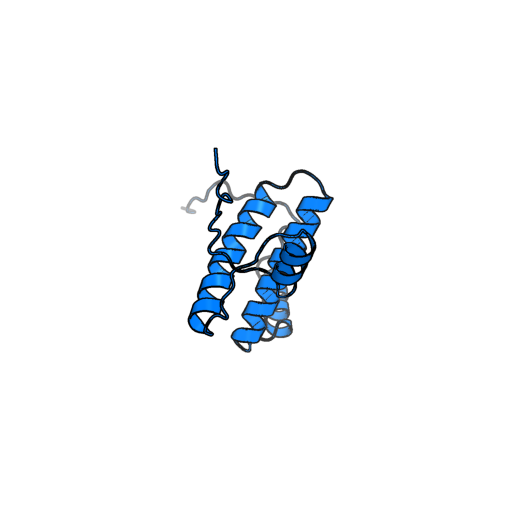1
ATOM 883 N N . PHE A 1 107 ? 21.357 0.319 -12.002 1.00 97.69 107 PHE A N 1
ATOM 884 C CA . PHE A 1 107 ? 21.349 1.586 -11.271 1.00 97.69 107 PHE A CA 1
ATOM 885 C C . PHE A 1 107 ? 22.029 2.671 -12.117 1.00 97.69 107 PHE A C 1
ATOM 887 O O . PHE A 1 107 ? 23.183 2.528 -12.522 1.00 97.69 107 PHE A O 1
ATOM 894 N N . LEU A 1 108 ? 21.303 3.745 -12.432 1.00 97.50 108 LEU A N 1
ATOM 895 C CA . LEU A 1 108 ? 21.811 4.841 -13.258 1.00 97.50 108 LEU A CA 1
ATOM 896 C C . LEU A 1 108 ? 22.697 5.773 -12.418 1.00 97.50 108 LEU A C 1
ATOM 898 O O . LEU A 1 108 ? 22.203 6.427 -11.507 1.00 97.50 108 LEU A O 1
ATOM 902 N N . ILE A 1 109 ? 23.986 5.870 -12.758 1.00 98.38 109 ILE A N 1
ATOM 903 C CA . ILE A 1 109 ? 24.951 6.738 -12.052 1.00 98.38 109 ILE A CA 1
ATOM 904 C C . ILE A 1 109 ? 24.999 8.160 -12.632 1.00 98.38 109 ILE A C 1
ATOM 906 O O . ILE A 1 109 ? 25.239 9.123 -11.911 1.00 98.38 109 ILE A O 1
ATOM 910 N N . GLY A 1 110 ? 24.771 8.321 -13.934 1.00 96.75 110 GLY A N 1
ATOM 911 C CA . GLY A 1 110 ? 24.809 9.626 -14.584 1.00 96.75 110 GLY A CA 1
ATOM 912 C C . GLY A 1 110 ? 24.567 9.525 -16.082 1.00 96.75 110 GLY A C 1
ATOM 913 O O . GLY A 1 110 ? 24.625 8.443 -16.665 1.00 96.75 110 GLY A O 1
ATOM 914 N N . THR A 1 111 ? 24.297 10.665 -16.708 1.00 96.12 111 THR A N 1
ATOM 915 C CA . THR A 1 111 ? 24.149 10.790 -18.161 1.00 96.12 111 THR A CA 1
ATOM 916 C C . THR A 1 111 ? 25.075 11.892 -18.666 1.00 96.12 111 THR A C 1
ATOM 918 O O . THR A 1 111 ? 25.450 12.792 -17.915 1.00 96.12 111 THR A O 1
ATOM 921 N N . LYS A 1 112 ? 25.501 11.789 -19.924 1.00 96.94 112 LYS A N 1
ATOM 922 C CA . LYS A 1 112 ? 26.254 12.826 -20.635 1.00 96.94 112 LYS A CA 1
ATOM 923 C C . LYS A 1 112 ? 25.687 12.923 -22.044 1.00 96.94 112 LYS A C 1
ATOM 925 O O . LYS A 1 112 ? 25.332 11.895 -22.624 1.00 96.94 112 LYS A O 1
ATOM 930 N N . GLU A 1 113 ? 25.597 14.135 -22.574 1.00 94.75 113 GLU A N 1
ATOM 931 C CA . GLU A 1 113 ? 25.204 14.346 -23.965 1.00 94.75 113 GLU A CA 1
ATOM 932 C C . GLU A 1 113 ? 26.272 13.771 -24.904 1.00 94.75 113 GLU A C 1
ATOM 934 O O . GLU A 1 113 ? 27.465 13.760 -24.585 1.00 94.75 113 GLU A O 1
ATOM 939 N N . LYS A 1 114 ? 25.836 13.239 -26.050 1.00 80.69 114 LYS A N 1
ATOM 940 C CA . LYS A 1 114 ? 26.756 12.857 -27.121 1.00 80.69 114 LYS A CA 1
ATOM 941 C C . LYS A 1 114 ? 27.041 14.109 -27.950 1.00 80.69 114 LYS A C 1
ATOM 943 O O . LYS A 1 114 ? 26.106 14.644 -28.537 1.00 80.69 114 LYS A O 1
ATOM 948 N N . ASN A 1 115 ? 28.302 14.544 -27.960 1.00 73.50 115 ASN A N 1
ATOM 949 C CA . ASN A 1 115 ? 28.811 15.524 -28.925 1.00 73.50 115 ASN A CA 1
ATOM 950 C C . ASN A 1 115 ? 28.753 14.969 -30.351 1.00 73.50 115 ASN A C 1
ATOM 952 O O . ASN A 1 115 ? 28.963 13.740 -30.500 1.00 73.50 115 ASN A O 1
#

Mean predicted aligned error: 4.56 Å

Secondary structure (DSSP, 8-state):
---------------TTHHHHHHHTTPPPP--PPPHHHHHHHHHHHHHHHHHHHHH--SHHHHHHHHHHHHHHHHHHHHHHT--HHHHHHHHHHHHHHH--GGG-----------

pLDDT: mean 94.98, std 9.27, range [47.38, 98.62]

Sequence (115 aa):
MKKYPKEKIYNKLVRDRIPEIIEQDGIIAETKILSNDEFLSSLKKKILEEGKEFVEAVEEIEVKKEMADILEILYSFAEERGISLDEVESIRKERAEKRGRFKERIFLIGTKEKN

Foldseek 3Di:
DPPDDDDDDDPADDPPCVQVVCVVVVHHDDDDDDDLVRVLVRLVVQLVVLVVQCVVDDDPVSVVVSVVSNVVSVVVNCVSVVHDVVVVVVVVVVCCVVPNDCPVVDDDPDDDDDD

Solvent-accessible surface area (backbone atoms only — not comparable to full-atom values): 7332 Å² total; per-residue (Å²): 130,88,79,72,82,84,85,81,91,76,93,69,84,74,63,89,65,50,52,61,54,42,41,73,74,75,39,91,64,89,84,80,89,69,53,72,69,56,41,57,53,38,48,60,50,46,49,52,52,38,52,47,50,39,72,69,40,80,51,73,69,49,34,52,49,27,52,48,53,45,48,50,50,54,52,55,52,23,60,80,67,74,50,58,65,69,55,53,49,48,53,53,48,52,45,34,73,77,72,47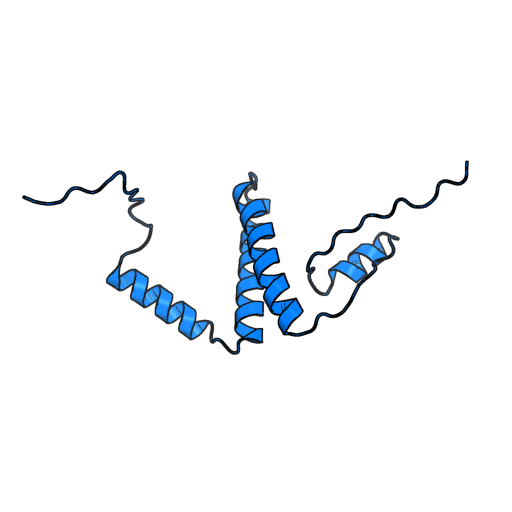,66,80,80,80,68,82,76,89,88,79,86,77,85,86,130